Protein AF-A0A2P7QYQ7-F1 (afdb_monomer_lite)

Secondary structure (DSSP, 8-state):
-EEEEETTEEEEEEEESSHHHHHHHHHHHHHHHHHHHHHTTPPPPPPPP-TTPPP---TTTS-------

Foldseek 3Di:
DDWDAAPQQRVLIFDDDDDVRRVVCSVVSVVVSVVVCVVVVHDRGFHDDDPPPDGDDCVVVDDPPDDPD

Organism: NCBI:txid2116704

InterPro domains:
  IPR035069 Antitoxin HicB/UPF0150 [SSF143100] (3-50)

Structure (mmC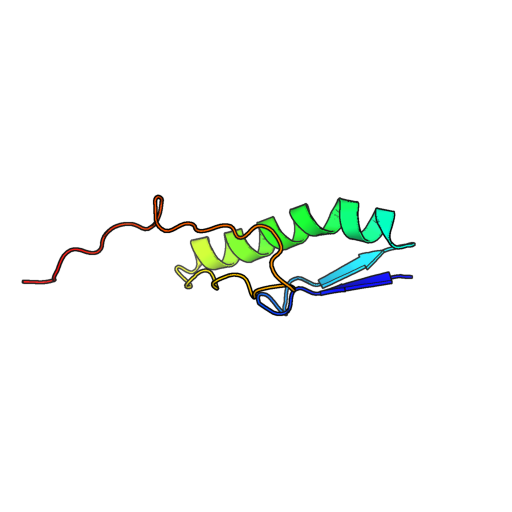IF, N/CA/C/O backbone):
data_AF-A0A2P7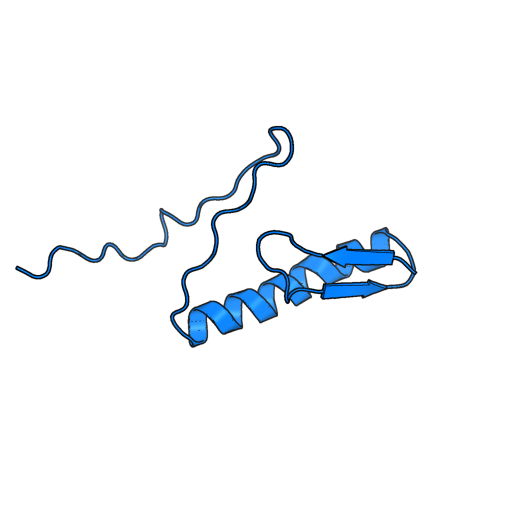QYQ7-F1
#
_entry.id   AF-A0A2P7QYQ7-F1
#
loop_
_atom_site.group_PDB
_atom_site.id
_atom_site.type_symbol
_atom_site.label_atom_id
_atom_site.label_alt_id
_atom_site.label_comp_id
_atom_site.label_asym_id
_atom_site.label_entity_id
_atom_site.label_seq_id
_atom_site.pdbx_PDB_ins_code
_atom_site.Cartn_x
_atom_site.Cartn_y
_atom_site.Cartn_z
_atom_site.occupancy
_atom_site.B_iso_or_equiv
_atom_site.auth_seq_id
_atom_site.auth_comp_id
_atom_site.auth_asym_id
_atom_site.auth_atom_id
_atom_site.pdbx_PDB_model_num
ATOM 1 N N . MET A 1 1 ? -4.553 -4.511 19.161 1.00 90.56 1 MET A N 1
ATOM 2 C CA . MET A 1 1 ? -3.673 -4.181 18.019 1.00 90.56 1 MET A CA 1
ATOM 3 C C . MET A 1 1 ? -4.376 -4.589 16.740 1.00 90.56 1 MET A C 1
ATOM 5 O O . MET A 1 1 ? -5.083 -5.591 16.767 1.00 90.56 1 MET A O 1
ATOM 9 N N . VAL A 1 2 ? -4.206 -3.818 15.669 1.00 97.81 2 VAL A N 1
ATOM 10 C CA . VAL A 1 2 ? -4.745 -4.105 14.331 1.00 97.81 2 VAL A CA 1
ATOM 11 C C . VAL A 1 2 ? -3.582 -4.175 13.346 1.00 97.81 2 VAL A C 1
ATOM 13 O O . VAL A 1 2 ? -2.636 -3.392 13.452 1.00 97.81 2 VAL A O 1
ATOM 16 N N . LEU A 1 3 ? -3.661 -5.136 12.425 1.00 97.56 3 LEU A N 1
ATOM 17 C CA . LEU A 1 3 ? -2.714 -5.340 11.337 1.00 97.56 3 LEU A CA 1
ATOM 18 C C . LEU A 1 3 ? -3.392 -4.956 10.020 1.00 97.56 3 LEU A C 1
ATOM 20 O O . LEU A 1 3 ? -4.446 -5.500 9.698 1.00 97.56 3 LEU A O 1
ATOM 24 N N . VAL A 1 4 ? -2.780 -4.047 9.268 1.00 97.56 4 VAL A N 1
ATOM 25 C CA . VAL A 1 4 ? -3.173 -3.705 7.899 1.00 97.56 4 VAL A CA 1
ATOM 26 C C . VAL A 1 4 ? -2.118 -4.262 6.954 1.00 97.56 4 VAL A C 1
ATOM 28 O O . VAL A 1 4 ? -0.918 -4.063 7.157 1.00 97.56 4 VAL A O 1
ATOM 31 N N . THR A 1 5 ? -2.581 -4.963 5.926 1.00 96.38 5 THR A N 1
ATOM 32 C CA . THR A 1 5 ? -1.760 -5.503 4.842 1.00 96.38 5 THR A CA 1
ATOM 33 C C . THR A 1 5 ? -2.385 -5.133 3.510 1.00 96.38 5 THR A C 1
ATOM 35 O O . THR A 1 5 ? -3.611 -5.086 3.398 1.00 96.38 5 THR A O 1
ATOM 38 N N . PHE A 1 6 ? -1.556 -4.955 2.490 1.00 95.38 6 PHE A N 1
ATOM 39 C CA . PHE A 1 6 ? -2.006 -4.715 1.126 1.00 95.38 6 PHE A CA 1
ATOM 40 C C . PHE A 1 6 ? -1.810 -6.001 0.312 1.00 95.38 6 PHE A C 1
ATOM 42 O O . PHE A 1 6 ? -0.668 -6.435 0.169 1.00 95.38 6 PHE A O 1
ATOM 49 N N . PRO A 1 7 ? -2.874 -6.639 -0.213 1.00 93.38 7 PRO A N 1
ATOM 50 C CA . PRO A 1 7 ? -2.739 -7.874 -0.993 1.00 93.38 7 PRO A CA 1
ATOM 51 C C . PRO A 1 7 ? -1.799 -7.729 -2.195 1.00 93.38 7 PRO A C 1
ATOM 53 O O . PRO A 1 7 ? -1.045 -8.649 -2.501 1.00 93.38 7 PRO A O 1
ATOM 56 N N . ASP A 1 8 ? -1.811 -6.552 -2.822 1.00 94.38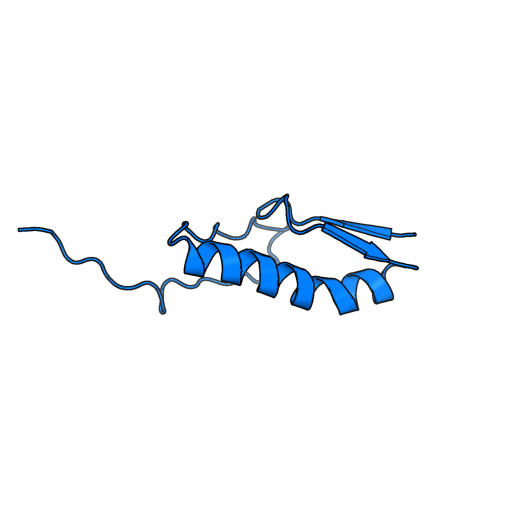 8 ASP A N 1
ATOM 57 C CA . ASP A 1 8 ? -0.997 -6.240 -4.000 1.00 94.38 8 ASP A CA 1
ATOM 58 C C . ASP A 1 8 ? 0.447 -5.848 -3.642 1.00 94.38 8 ASP A C 1
ATOM 60 O O . ASP A 1 8 ? 1.333 -5.902 -4.491 1.00 94.38 8 ASP A O 1
ATOM 64 N N . VAL A 1 9 ? 0.696 -5.470 -2.381 1.00 96.50 9 VAL A N 1
ATOM 65 C CA . VAL A 1 9 ? 2.005 -5.033 -1.862 1.00 96.50 9 VAL A CA 1
ATOM 66 C C . VAL A 1 9 ? 2.260 -5.711 -0.502 1.00 96.50 9 VAL A C 1
ATOM 68 O O . VAL A 1 9 ? 2.166 -5.061 0.543 1.00 96.50 9 VAL A O 1
ATOM 71 N N . PRO A 1 10 ? 2.535 -7.032 -0.467 1.00 95.56 10 PRO A N 1
ATOM 72 C CA . PRO A 1 10 ? 2.545 -7.813 0.776 1.00 95.56 10 PRO A CA 1
ATOM 73 C C . PRO A 1 10 ? 3.590 -7.377 1.809 1.00 95.56 10 PRO A C 1
ATOM 75 O O . PRO A 1 10 ? 3.422 -7.628 3.001 1.00 95.56 10 PRO A O 1
ATOM 78 N N . GLU A 1 11 ? 4.679 -6.743 1.377 1.00 95.81 11 GLU A N 1
ATOM 79 C CA . GLU A 1 11 ? 5.709 -6.201 2.265 1.00 95.81 11 GLU A CA 1
ATOM 80 C C . GLU A 1 11 ? 5.340 -4.850 2.901 1.00 95.81 11 GLU A C 1
ATOM 82 O O . GLU A 1 11 ? 5.981 -4.445 3.872 1.00 95.81 11 GLU A O 1
ATOM 87 N N . ALA A 1 12 ? 4.286 -4.177 2.425 1.00 97.75 12 ALA A N 1
ATOM 88 C CA . ALA A 1 12 ? 3.697 -3.037 3.118 1.00 97.75 12 ALA A CA 1
ATOM 89 C C . ALA A 1 12 ? 2.806 -3.548 4.264 1.00 97.75 12 ALA A C 1
ATOM 91 O O . ALA A 1 12 ? 1.654 -3.945 4.076 1.00 97.75 12 ALA A O 1
ATOM 92 N N . VAL A 1 13 ? 3.363 -3.549 5.477 1.00 97.62 13 VAL A N 1
ATOM 93 C CA . VAL A 1 13 ? 2.698 -4.062 6.681 1.00 97.62 13 VAL A CA 1
ATOM 94 C C . VAL A 1 13 ? 2.642 -2.979 7.750 1.00 97.62 13 VAL A C 1
ATOM 96 O O . VAL A 1 13 ? 3.669 -2.426 8.145 1.00 97.62 13 VAL A O 1
ATOM 99 N N . VAL A 1 14 ? 1.443 -2.706 8.268 1.00 98.31 14 VAL A N 1
ATOM 100 C CA . VAL A 1 14 ? 1.232 -1.730 9.346 1.00 98.31 14 VAL A CA 1
ATOM 101 C C . VAL A 1 14 ? 0.623 -2.404 10.559 1.00 98.31 14 VAL A C 1
ATOM 103 O O . VAL A 1 14 ? -0.397 -3.075 10.463 1.00 98.31 14 VAL A O 1
ATOM 106 N N . CYS A 1 15 ? 1.233 -2.185 11.721 1.00 97.62 15 CYS A N 1
ATOM 107 C CA . CYS A 1 15 ? 0.724 -2.649 13.003 1.00 97.62 15 CYS A CA 1
ATOM 108 C C . CYS A 1 15 ? 0.577 -1.454 13.948 1.00 97.62 15 CYS A C 1
ATOM 110 O O . CYS A 1 15 ? 1.541 -0.709 14.160 1.00 97.62 15 CYS A O 1
ATOM 112 N N . ALA A 1 16 ? -0.628 -1.252 14.483 1.00 98.00 16 ALA A N 1
ATOM 113 C CA . ALA A 1 16 ? -0.941 -0.109 15.336 1.00 98.00 16 ALA A CA 1
ATOM 114 C C . ALA A 1 16 ? -2.008 -0.426 16.398 1.00 98.00 16 ALA A C 1
ATOM 116 O O . ALA A 1 16 ? -2.665 -1.478 16.398 1.00 98.00 16 ALA A O 1
ATOM 117 N N . GLU A 1 17 ? -2.176 0.504 17.337 1.00 97.50 17 GLU A N 1
ATOM 118 C CA . GLU A 1 17 ? -3.200 0.433 18.376 1.00 97.50 17 GLU A CA 1
ATOM 119 C C . GLU A 1 17 ? -4.567 0.861 17.830 1.00 97.50 17 GLU A C 1
ATOM 121 O O . GLU A 1 17 ? -4.970 2.016 17.916 1.00 97.50 17 GLU A O 1
ATOM 126 N N . GLY A 1 18 ? -5.293 -0.107 17.270 1.00 98.06 18 GLY A N 1
ATOM 127 C CA . GLY A 1 18 ? -6.651 0.099 16.766 1.00 98.06 18 GLY A CA 1
ATOM 128 C C . GLY A 1 18 ? -6.698 0.391 15.270 1.00 98.06 18 GLY A C 1
ATOM 129 O O . GLY A 1 18 ? -5.673 0.571 14.616 1.00 98.06 18 GLY A O 1
ATOM 130 N N . GLU A 1 19 ? -7.913 0.382 14.729 1.00 97.94 19 GLU A N 1
ATOM 131 C CA . GLU A 1 19 ? -8.155 0.490 13.290 1.00 97.94 19 GLU A CA 1
ATOM 132 C C . GLU A 1 19 ? -7.770 1.867 12.749 1.00 97.94 19 GLU A C 1
ATOM 134 O O . GLU A 1 19 ? -6.966 1.947 11.827 1.00 97.94 19 GLU A O 1
ATOM 139 N N . GLN A 1 20 ? -8.250 2.946 13.376 1.00 98.19 20 GLN A N 1
ATOM 140 C CA . GLN A 1 20 ? -7.951 4.308 12.929 1.00 98.19 20 GLN A CA 1
ATOM 141 C C . GLN A 1 20 ? -6.445 4.587 12.913 1.00 98.19 20 GLN A C 1
ATOM 143 O O . GLN A 1 20 ? -5.920 5.042 11.906 1.00 98.19 20 GLN A O 1
ATOM 148 N N . ALA A 1 21 ? -5.729 4.227 13.983 1.00 98.19 21 ALA A N 1
ATOM 149 C CA . ALA A 1 21 ? -4.281 4.416 14.052 1.00 98.19 21 ALA A CA 1
ATOM 150 C C . ALA A 1 21 ? -3.527 3.612 12.977 1.00 98.19 21 ALA A C 1
ATOM 152 O O . ALA A 1 21 ? -2.479 4.043 12.497 1.00 98.19 21 ALA A O 1
ATOM 153 N N . ALA A 1 22 ? -4.041 2.437 12.596 1.00 98.25 22 ALA A N 1
ATOM 154 C CA . ALA A 1 22 ? -3.462 1.649 11.514 1.00 98.25 22 ALA A CA 1
ATOM 155 C C . ALA A 1 22 ? -3.730 2.300 10.150 1.00 98.25 22 ALA A C 1
ATOM 157 O O . ALA A 1 22 ? -2.812 2.396 9.339 1.00 98.25 22 ALA A O 1
ATOM 158 N N . LEU A 1 23 ? -4.952 2.790 9.922 1.00 97.25 23 LEU A N 1
ATOM 159 C CA . LEU A 1 23 ? -5.345 3.473 8.688 1.00 97.25 23 LEU A CA 1
ATOM 160 C C . LEU A 1 23 ? -4.637 4.820 8.506 1.00 97.25 23 LEU A C 1
ATOM 162 O O . LEU A 1 23 ? -4.234 5.126 7.392 1.00 97.25 23 LEU A O 1
ATOM 166 N N . ASP A 1 24 ? -4.411 5.583 9.577 1.00 98.19 24 ASP A N 1
ATOM 167 C CA . ASP A 1 24 ? -3.685 6.860 9.521 1.00 98.19 24 ASP A CA 1
ATOM 168 C C . ASP A 1 24 ? -2.225 6.666 9.081 1.00 98.19 24 ASP A C 1
ATOM 170 O O . ASP A 1 24 ? -1.649 7.511 8.398 1.00 98.19 24 ASP A O 1
ATOM 174 N N . ARG A 1 25 ? -1.628 5.527 9.448 1.00 98.00 25 ARG A N 1
ATOM 175 C CA . ARG A 1 25 ? -0.234 5.186 9.136 1.00 98.00 25 ARG A CA 1
ATOM 176 C C . ARG A 1 25 ? -0.071 4.430 7.812 1.00 98.00 25 ARG A C 1
ATOM 178 O O . ARG A 1 25 ? 1.012 4.437 7.228 1.00 98.00 25 ARG A O 1
ATOM 185 N N . ALA A 1 26 ? -1.124 3.771 7.334 1.00 97.81 26 ALA A N 1
ATOM 186 C CA . ALA A 1 26 ? -1.099 2.940 6.132 1.00 97.81 26 ALA A CA 1
ATOM 187 C C . ALA A 1 26 ? -0.600 3.670 4.862 1.00 97.81 26 ALA A C 1
ATOM 189 O O . ALA A 1 26 ? 0.239 3.090 4.169 1.00 97.81 26 ALA A O 1
ATOM 190 N N . PRO A 1 27 ? -1.008 4.925 4.569 1.00 97.19 27 PRO A N 1
ATOM 191 C CA . PRO A 1 27 ? -0.531 5.652 3.393 1.00 97.19 27 PRO A CA 1
ATOM 192 C C . PRO A 1 27 ? 0.979 5.901 3.393 1.00 97.19 27 PRO A C 1
ATOM 194 O O . PRO A 1 27 ? 1.618 5.716 2.364 1.00 97.19 27 PRO A O 1
ATOM 197 N N . GLU A 1 28 ? 1.558 6.281 4.537 1.00 98.12 28 GLU A N 1
ATOM 198 C CA . GLU A 1 28 ? 2.998 6.562 4.652 1.00 98.12 28 GLU A CA 1
ATOM 199 C C . GLU A 1 28 ? 3.828 5.299 4.399 1.00 98.12 28 GLU A C 1
ATOM 201 O O . GLU A 1 28 ? 4.808 5.321 3.658 1.00 98.12 28 GLU A O 1
ATOM 206 N N . VAL A 1 29 ? 3.414 4.169 4.978 1.00 98.31 29 VAL A N 1
ATOM 207 C CA . VAL A 1 29 ? 4.117 2.896 4.779 1.00 98.31 29 VAL A CA 1
ATOM 208 C C . VAL A 1 29 ? 4.008 2.429 3.329 1.00 98.31 29 VAL A C 1
ATOM 210 O O . VAL A 1 29 ? 5.003 1.977 2.763 1.00 98.31 29 VAL A O 1
ATOM 213 N N . LEU A 1 30 ? 2.831 2.567 2.713 1.00 97.12 30 LEU A N 1
ATOM 214 C CA . LEU A 1 30 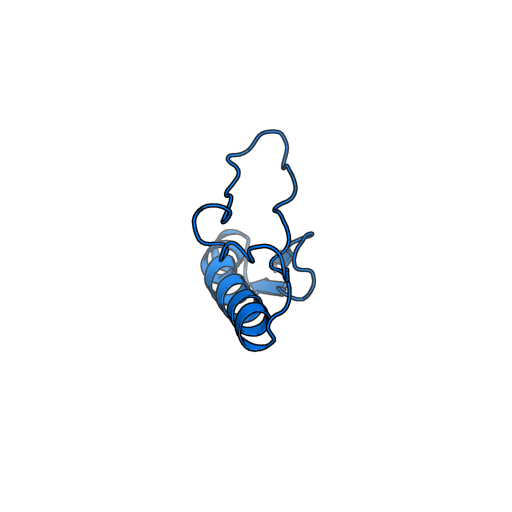? 2.644 2.228 1.305 1.00 97.12 30 LEU A CA 1
ATOM 215 C C . LEU A 1 30 ? 3.519 3.105 0.392 1.00 97.12 30 LEU A C 1
ATOM 217 O O . LEU A 1 30 ? 4.161 2.579 -0.514 1.00 97.12 30 LEU A O 1
ATOM 221 N N . ASP A 1 31 ? 3.599 4.412 0.657 1.00 96.88 31 ASP A N 1
ATOM 222 C CA . ASP A 1 31 ? 4.417 5.356 -0.117 1.00 96.88 31 ASP A CA 1
ATOM 223 C C . ASP A 1 31 ? 5.911 5.006 -0.079 1.00 96.88 31 ASP A C 1
ATOM 225 O O . ASP A 1 31 ? 6.572 4.965 -1.119 1.00 96.88 31 ASP A O 1
ATOM 229 N N . VAL A 1 32 ? 6.440 4.663 1.099 1.00 98.06 32 VAL A N 1
ATOM 230 C CA . VAL A 1 32 ? 7.844 4.245 1.251 1.00 98.06 32 VAL A CA 1
ATOM 231 C C . VAL A 1 32 ? 8.144 2.996 0.420 1.00 98.06 32 VAL A C 1
ATOM 233 O O . VAL A 1 32 ? 9.166 2.938 -0.269 1.00 98.06 32 VAL A O 1
ATOM 236 N N . VAL A 1 33 ? 7.258 1.999 0.456 1.00 98.00 33 VAL A N 1
ATOM 237 C CA . VAL A 1 33 ? 7.455 0.741 -0.275 1.00 98.00 33 VAL A CA 1
ATOM 238 C C . VAL A 1 33 ? 7.376 0.957 -1.789 1.00 98.00 33 VAL A C 1
ATOM 240 O O . VAL A 1 33 ? 8.273 0.527 -2.520 1.00 98.00 33 VAL A O 1
ATOM 243 N N . LEU A 1 34 ? 6.363 1.684 -2.268 1.00 95.69 34 LEU A N 1
ATOM 244 C CA . LEU A 1 34 ? 6.213 1.998 -3.693 1.00 95.69 34 LEU A CA 1
ATOM 245 C C . LEU A 1 34 ? 7.342 2.901 -4.213 1.00 95.69 34 LEU A C 1
ATOM 247 O O . LEU A 1 34 ? 7.796 2.734 -5.347 1.00 95.69 34 LEU A O 1
ATOM 251 N N . SER A 1 35 ? 7.860 3.807 -3.382 1.00 95.88 35 SER A N 1
ATOM 252 C CA . SER A 1 35 ? 9.059 4.591 -3.697 1.00 95.88 35 SER A CA 1
ATOM 253 C C . SER A 1 35 ? 10.290 3.697 -3.876 1.00 95.88 35 SER A C 1
ATOM 255 O O . SER A 1 35 ? 11.084 3.916 -4.792 1.00 95.88 35 SER A O 1
ATOM 257 N N . GLY A 1 36 ? 10.424 2.648 -3.056 1.00 96.62 36 GLY A N 1
ATOM 258 C CA . GLY A 1 36 ? 11.446 1.613 -3.229 1.00 96.62 36 GLY A CA 1
ATOM 259 C C . GLY A 1 36 ? 11.312 0.883 -4.566 1.00 96.62 36 GLY A C 1
ATOM 260 O O . GLY A 1 36 ? 12.295 0.735 -5.290 1.00 96.62 36 GLY A O 1
ATOM 261 N N . TYR A 1 37 ? 10.089 0.512 -4.956 1.00 95.25 37 TYR A N 1
ATOM 262 C CA . TYR A 1 37 ? 9.839 -0.118 -6.257 1.00 95.25 37 TYR A CA 1
ATOM 263 C C . TYR A 1 37 ? 10.281 0.784 -7.408 1.00 95.25 37 TYR A C 1
ATOM 265 O O . TYR A 1 37 ? 10.978 0.332 -8.317 1.00 95.25 37 TYR A O 1
ATOM 273 N N . ALA A 1 38 ? 9.910 2.064 -7.352 1.00 91.62 38 ALA A N 1
ATOM 274 C CA . ALA A 1 38 ? 10.287 3.039 -8.364 1.00 91.62 38 ALA A CA 1
ATOM 275 C C . ALA A 1 38 ? 11.813 3.212 -8.457 1.00 91.62 38 ALA A C 1
ATOM 277 O O . ALA A 1 38 ? 12.358 3.237 -9.561 1.00 91.62 38 ALA A O 1
ATOM 278 N N . ALA A 1 39 ? 12.510 3.280 -7.317 1.00 95.62 39 ALA A N 1
ATOM 279 C CA . ALA A 1 39 ? 13.970 3.384 -7.266 1.00 95.62 39 ALA A CA 1
ATOM 280 C C . ALA A 1 39 ? 14.673 2.147 -7.858 1.00 95.62 39 ALA A C 1
ATOM 282 O O . ALA A 1 39 ? 15.711 2.273 -8.506 1.00 95.62 39 ALA A O 1
ATOM 283 N N . GLU A 1 40 ? 14.084 0.965 -7.679 1.00 96.44 40 GLU A N 1
ATOM 284 C CA . GLU A 1 40 ? 14.572 -0.311 -8.214 1.00 96.44 40 GLU A CA 1
ATOM 285 C C . GLU A 1 40 ? 14.101 -0.591 -9.654 1.00 96.44 40 GLU A C 1
ATOM 287 O O . GLU A 1 40 ? 14.384 -1.659 -10.196 1.00 96.44 40 GLU A O 1
ATOM 292 N N . ALA A 1 41 ? 13.377 0.345 -10.284 1.00 92.06 41 ALA A N 1
ATOM 293 C CA . ALA A 1 41 ? 12.723 0.159 -11.583 1.00 92.06 41 ALA A CA 1
ATOM 294 C C . ALA A 1 41 ? 11.827 -1.097 -11.645 1.00 92.06 41 ALA A C 1
ATOM 296 O O . ALA A 1 41 ? 11.667 -1.722 -12.698 1.00 92.06 41 ALA A O 1
ATOM 297 N N . ARG A 1 42 ? 11.231 -1.468 -10.509 1.00 92.62 42 ARG A N 1
ATOM 298 C CA . ARG A 1 42 ? 10.241 -2.540 -10.417 1.00 92.62 42 ARG A CA 1
ATOM 299 C C . ARG A 1 42 ? 8.886 -2.045 -10.923 1.00 92.62 42 ARG A C 1
ATOM 301 O O . ARG A 1 42 ? 8.557 -0.869 -10.753 1.00 92.62 42 ARG A O 1
ATOM 308 N N . PRO A 1 43 ? 8.077 -2.926 -11.533 1.00 89.69 43 PRO A N 1
ATOM 309 C CA . PRO A 1 43 ? 6.714 -2.576 -11.898 1.00 89.69 43 PRO A CA 1
ATOM 310 C C . PRO A 1 43 ? 5.887 -2.274 -10.642 1.00 89.69 43 PRO A C 1
ATOM 312 O O . PRO A 1 43 ? 5.987 -2.981 -9.638 1.00 89.69 43 PRO A O 1
ATOM 315 N N . ILE A 1 44 ? 5.057 -1.234 -10.718 1.00 90.31 44 ILE A N 1
ATOM 316 C CA . ILE A 1 44 ? 4.025 -0.960 -9.715 1.00 90.31 44 ILE A CA 1
ATOM 317 C C . ILE A 1 44 ? 2.844 -1.900 -10.000 1.00 90.31 44 ILE A C 1
ATOM 319 O O . ILE A 1 44 ? 2.405 -1.948 -11.152 1.00 90.31 44 ILE A O 1
ATOM 323 N N . PRO A 1 45 ? 2.352 -2.663 -9.009 1.00 91.31 45 PRO A N 1
ATOM 324 C CA . PRO A 1 45 ? 1.238 -3.579 -9.213 1.00 91.31 45 PRO A CA 1
ATOM 325 C C . PRO A 1 45 ? -0.057 -2.813 -9.502 1.00 91.31 45 PRO A C 1
ATOM 327 O O . PRO A 1 45 ? -0.280 -1.717 -8.980 1.00 91.31 45 PRO A O 1
ATOM 330 N N . GLU A 1 46 ? -0.920 -3.399 -10.330 1.00 90.12 46 GLU A N 1
ATOM 331 C CA . GLU A 1 46 ? -2.288 -2.910 -10.497 1.00 90.12 46 GLU A CA 1
ATOM 332 C C . GLU A 1 46 ? -3.080 -3.167 -9.203 1.00 90.12 46 GLU A C 1
ATOM 334 O O . GLU A 1 46 ? -2.970 -4.264 -8.650 1.00 90.12 46 GLU A O 1
ATOM 339 N N . PRO A 1 47 ? -3.868 -2.197 -8.702 1.00 92.12 47 PRO A N 1
ATOM 340 C CA . PRO A 1 47 ? -4.703 -2.422 -7.528 1.00 92.12 47 PRO A CA 1
ATOM 341 C C . PRO A 1 47 ? -5.731 -3.531 -7.775 1.00 92.12 47 PRO A C 1
ATOM 343 O O . PRO A 1 47 ? -6.371 -3.560 -8.827 1.00 92.12 47 PRO A O 1
ATOM 346 N N . SER A 1 48 ? -5.937 -4.400 -6.789 1.00 90.88 48 SER A N 1
ATOM 347 C CA . SER A 1 48 ? -7.022 -5.382 -6.800 1.00 90.88 48 SER A CA 1
ATOM 348 C C . SER A 1 48 ? -8.391 -4.708 -6.646 1.00 90.88 48 SER A C 1
ATOM 350 O O . SER A 1 48 ? -8.562 -3.787 -5.845 1.00 90.88 48 SER A O 1
ATOM 352 N N . ASP A 1 49 ? -9.399 -5.199 -7.375 1.00 90.00 49 ASP A N 1
ATOM 353 C CA . ASP A 1 49 ? -10.785 -4.743 -7.222 1.00 90.00 49 ASP A CA 1
ATOM 354 C C . ASP A 1 49 ? -11.356 -5.205 -5.874 1.00 90.00 49 ASP A C 1
ATOM 356 O O . ASP A 1 49 ? -11.522 -6.400 -5.611 1.00 90.00 49 ASP A O 1
ATOM 360 N N . ILE A 1 50 ? -11.685 -4.238 -5.022 1.00 87.56 50 ILE A N 1
ATOM 361 C CA . ILE A 1 50 ? -12.389 -4.466 -3.763 1.00 87.56 50 ILE A CA 1
ATOM 362 C C . ILE A 1 50 ? -13.871 -4.111 -3.922 1.00 87.56 50 ILE A C 1
ATOM 364 O O . ILE A 1 50 ? -14.330 -3.036 -3.539 1.00 87.56 50 ILE A O 1
ATOM 368 N N . CYS A 1 51 ? -14.639 -5.054 -4.471 1.00 87.12 51 CYS A N 1
ATOM 369 C CA . CYS A 1 51 ? -16.101 -4.979 -4.581 1.00 87.12 51 CYS A CA 1
ATOM 370 C C . CYS A 1 51 ? -16.620 -3.695 -5.263 1.00 87.12 51 CYS A C 1
ATOM 372 O O . CYS A 1 51 ? -17.640 -3.140 -4.845 1.00 87.12 51 CYS A O 1
ATOM 374 N N . GLY A 1 52 ? -15.937 -3.217 -6.306 1.00 85.00 52 GLY A N 1
ATOM 375 C CA . GLY A 1 52 ? -16.329 -2.030 -7.064 1.00 85.00 52 GLY A CA 1
ATOM 376 C C . GLY A 1 52 ? -15.965 -0.704 -6.397 1.00 85.00 52 GLY A C 1
ATOM 377 O O . GLY A 1 52 ? -16.549 0.328 -6.744 1.00 85.00 52 GLY A O 1
ATOM 378 N N . ALA A 1 53 ? -15.033 -0.700 -5.437 1.00 85.94 53 ALA A N 1
ATOM 379 C CA . ALA A 1 53 ? -14.507 0.554 -4.913 1.00 85.94 53 ALA A CA 1
ATOM 380 C C . ALA A 1 53 ? -13.777 1.354 -6.011 1.00 85.94 53 ALA A C 1
ATOM 382 O O . ALA A 1 53 ? -13.354 0.795 -7.027 1.00 85.94 53 ALA A O 1
ATOM 383 N N . PRO A 1 54 ? -13.608 2.674 -5.825 1.00 86.81 54 PRO A N 1
ATOM 384 C CA . PRO A 1 54 ? -12.865 3.495 -6.767 1.00 86.81 54 PRO A CA 1
ATOM 385 C C . PRO A 1 54 ? -11.451 2.958 -7.011 1.00 86.81 54 PRO A C 1
ATOM 387 O O . PRO A 1 54 ? -10.675 2.772 -6.075 1.00 86.81 54 PRO A O 1
ATOM 390 N N . MET A 1 55 ? -11.122 2.768 -8.286 1.00 87.44 55 MET A N 1
ATOM 391 C CA . MET A 1 55 ? -9.809 2.311 -8.732 1.00 87.44 55 MET A CA 1
ATOM 392 C C . MET A 1 55 ? -8.927 3.502 -9.106 1.00 87.44 55 MET A C 1
ATOM 394 O O . MET A 1 55 ? -9.409 4.529 -9.591 1.00 87.44 55 MET A O 1
ATOM 398 N N . VAL A 1 56 ? -7.618 3.341 -8.929 1.00 83.69 56 VAL A N 1
ATOM 399 C CA . VAL A 1 56 ? -6.605 4.291 -9.398 1.00 83.69 56 VAL A CA 1
ATOM 400 C C . VAL A 1 56 ? -5.767 3.612 -10.474 1.00 83.69 56 VAL A C 1
ATOM 402 O O . VAL A 1 56 ? -5.340 2.477 -10.303 1.00 83.69 56 VAL A O 1
ATOM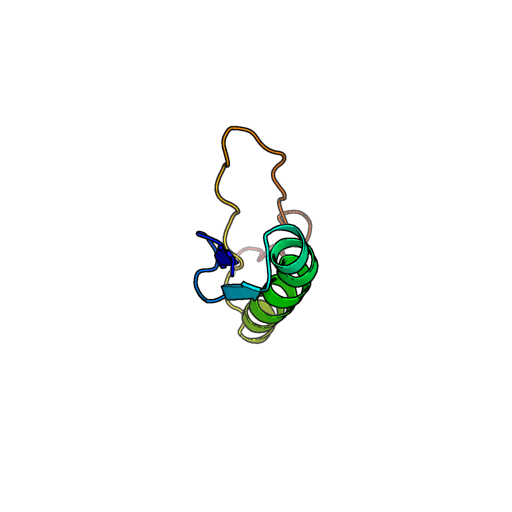 405 N N . SER A 1 57 ? -5.517 4.323 -11.574 1.00 82.12 57 SER A N 1
ATOM 406 C CA . SER A 1 57 ? -4.569 3.913 -12.612 1.00 82.12 57 SER A CA 1
ATOM 407 C C . SER A 1 57 ? -3.479 4.972 -12.774 1.00 82.12 57 SER A C 1
ATOM 409 O O . SER A 1 57 ? -3.738 6.180 -12.715 1.00 82.12 57 SER A O 1
ATOM 411 N N . THR A 1 58 ? -2.250 4.509 -13.000 1.00 75.25 58 THR A N 1
ATOM 412 C CA . THR A 1 58 ? -1.082 5.346 -13.290 1.00 75.25 58 THR A CA 1
ATOM 413 C C . THR A 1 58 ? -0.741 5.386 -14.782 1.00 75.25 58 THR A C 1
ATOM 415 O O . THR A 1 58 ? 0.271 5.984 -15.145 1.00 75.25 58 THR A O 1
ATOM 418 N N . ASP A 1 59 ? -1.599 4.859 -15.670 1.00 78.12 59 ASP A N 1
ATOM 419 C CA . ASP A 1 59 ? -1.363 4.772 -17.126 1.00 78.12 59 ASP A CA 1
ATOM 420 C C . ASP A 1 59 ? -0.967 6.110 -17.757 1.00 78.12 59 ASP A C 1
ATOM 422 O O . ASP A 1 59 ? -0.150 6.178 -18.675 1.00 78.12 59 ASP A O 1
ATOM 426 N N . ARG A 1 60 ? -1.527 7.209 -17.240 1.00 74.62 60 ARG A N 1
ATOM 427 C CA . ARG A 1 60 ? -1.219 8.570 -17.697 1.00 74.62 60 ARG A CA 1
ATOM 428 C C . ARG A 1 60 ? 0.229 8.988 -17.410 1.00 74.62 60 ARG A C 1
ATOM 430 O O . ARG A 1 60 ? 0.758 9.857 -18.103 1.00 74.62 60 ARG A O 1
ATOM 437 N N . PHE A 1 61 ? 0.836 8.415 -16.378 1.00 71.00 61 PHE A N 1
ATOM 438 C CA . PHE A 1 61 ? 2.177 8.732 -15.888 1.00 71.00 61 PHE A CA 1
ATOM 439 C C . PHE A 1 61 ? 3.209 7.665 -16.273 1.00 71.00 61 PHE A C 1
ATOM 441 O O . PHE A 1 61 ? 4.410 7.928 -16.216 1.00 71.00 61 PHE A O 1
ATOM 448 N N . GLY A 1 62 ? 2.755 6.490 -16.719 1.00 66.00 62 GLY A N 1
ATOM 449 C CA . GLY A 1 62 ? 3.600 5.477 -17.332 1.00 66.00 62 GLY A CA 1
ATOM 450 C C . GLY A 1 62 ? 4.296 6.033 -18.574 1.00 66.00 62 GLY A C 1
ATOM 451 O O . GLY A 1 62 ? 3.664 6.511 -19.520 1.00 66.00 62 GLY A O 1
ATOM 452 N N . ARG A 1 63 ? 5.630 5.989 -18.593 1.00 60.75 63 ARG A N 1
ATOM 453 C CA . ARG A 1 63 ? 6.406 6.372 -19.775 1.00 60.75 63 ARG A CA 1
ATOM 454 C C . ARG A 1 63 ? 6.048 5.406 -20.908 1.00 60.75 63 ARG A C 1
ATOM 456 O O . ARG A 1 63 ? 6.330 4.217 -20.801 1.00 60.75 63 ARG A O 1
ATOM 463 N N . ARG A 1 64 ? 5.468 5.904 -22.010 1.00 54.25 64 ARG A N 1
ATOM 464 C CA . ARG A 1 64 ? 5.350 5.125 -23.256 1.00 54.25 64 ARG A CA 1
ATOM 465 C C . ARG A 1 64 ? 6.752 4.688 -23.675 1.00 54.25 64 ARG A C 1
ATOM 467 O O . ARG A 1 64 ? 7.533 5.502 -24.169 1.00 54.25 64 ARG A O 1
ATOM 474 N N . VAL A 1 65 ? 7.073 3.415 -23.479 1.00 56.78 65 VAL A N 1
ATOM 475 C CA . VAL A 1 65 ? 8.206 2.789 -24.154 1.00 56.78 65 VAL A CA 1
ATOM 476 C C . VAL A 1 65 ? 7.729 2.550 -25.583 1.00 56.78 65 VAL A C 1
ATOM 478 O O . VAL A 1 65 ? 6.964 1.629 -25.851 1.00 56.78 65 VAL A O 1
ATOM 481 N N . GLY A 1 66 ? 8.070 3.478 -26.481 1.00 54.28 66 GLY A N 1
ATOM 482 C CA . GLY A 1 66 ? 7.868 3.283 -27.915 1.00 54.28 66 GLY A CA 1
ATOM 483 C C . GLY A 1 66 ? 8.651 2.057 -28.398 1.00 54.28 66 GLY A C 1
ATOM 484 O O . GLY A 1 66 ? 9.580 1.626 -27.708 1.00 54.28 66 GLY A O 1
ATOM 485 N N . PRO A 1 67 ? 8.287 1.469 -29.548 1.00 45.88 67 PRO A N 1
ATOM 486 C CA . PRO A 1 67 ? 8.952 0.266 -30.015 1.00 45.88 67 PRO A CA 1
ATOM 487 C C . PRO A 1 67 ? 10.454 0.500 -30.205 1.00 45.88 67 PRO A C 1
ATOM 489 O O . PRO A 1 67 ? 10.867 1.554 -30.683 1.00 45.88 67 PRO A O 1
ATOM 492 N N . LEU A 1 68 ? 11.257 -0.503 -29.847 1.00 52.28 68 LEU A N 1
ATOM 493 C CA . LEU A 1 68 ? 12.666 -0.588 -30.226 1.00 52.28 68 LEU A CA 1
ATOM 494 C C . LEU A 1 68 ? 12.749 -1.066 -31.684 1.00 52.28 68 LEU A C 1
ATOM 496 O O . LEU A 1 68 ? 13.075 -2.225 -31.933 1.00 52.28 68 LEU A O 1
ATOM 500 N N . TRP A 1 69 ? 12.383 -0.215 -32.639 1.00 56.19 69 TRP A N 1
ATOM 501 C CA . TRP A 1 69 ? 12.740 -0.3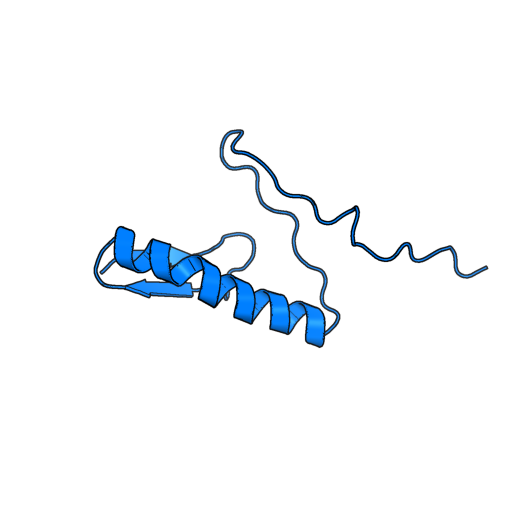96 -34.047 1.00 56.19 69 TRP A CA 1
ATOM 502 C C . TRP A 1 69 ? 12.889 0.946 -34.753 1.00 56.19 69 TRP A C 1
ATOM 504 O O . TRP A 1 69 ? 12.103 1.871 -34.450 1.00 56.19 69 TRP A O 1
#

Radius of gyration: 14.95 Å; chains: 1; bounding box: 31×17×52 Å

pLDDT: mean 88.7, std 13.51, range [45.88, 98.31]

Sequence (69 aa):
MVLVTFPDVPEAVVCAEGEQAALDRAPEVLDVVLSGYAAEARPIPEPSDICGAPMVSTDRFGRRVGPLW